Protein AF-N9U5N5-F1 (afdb_monomer)

Nearest PDB structures (foldseek):
  5byo-assembly2_B  TM=5.719E-01  e=4.594E+00  synthetic construct
  4yxy-assembly1_A  TM=5.628E-01  e=4.341E+00  synthetic construct

Sequence (89 aa):
MDNTEWAALRAKANQIANDQFSSEASDIAG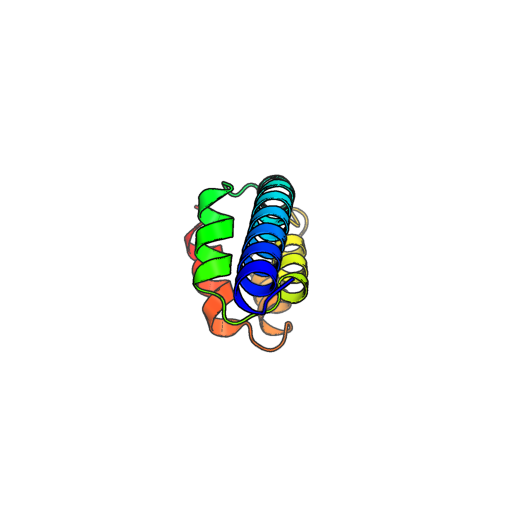LTKKQVSDVLAEAAVSKETLADLMVVVSDATKTNQQKADAIKNINGFAEVAASLIGKLA

Radius of gyration: 14.91 Å; Cα contacts (8 Å, |Δi|>4): 52; chains: 1; bounding box: 34×24×46 Å

pLDDT: mean 70.65, std 7.31, range [47.78, 84.69]

Secondary structure (DSSP, 8-state):
--HHHHHHHHHHHHHHHHHHHHHHHHHHHT--HHHHHHHHHH--S-HHHHHHHHHHHH-TTS-HHHHHHHHHTSTT-HHHHHHHHTT--

Solvent-accessible surface area (backbone atoms only — not comparable to full-atom values): 5164 Å² total; per-residue (Å²): 133,56,75,64,58,53,49,54,51,50,52,52,50,50,49,52,55,48,56,52,48,23,48,58,50,12,68,60,45,76,45,50,44,64,60,44,45,52,48,60,72,70,35,96,62,55,71,67,62,51,49,57,50,38,57,49,70,37,39,83,90,51,53,74,64,57,34,52,54,55,46,70,70,42,88,91,30,82,69,56,51,52,59,53,61,73,66,72,118

Foldseek 3Di:
DDPVVVVVVVVVVVVVVLQVLLVVLCVQQVHHSVLSSVLVVVDPDDSVLVSQLSNLNSPPVDDPVSSVVSQVPSPPGPVSNVSVVVRPD

Structure (mmCIF, N/CA/C/O backbone):
data_AF-N9U5N5-F1
#
_entry.id   AF-N9U5N5-F1
#
loop_
_atom_site.group_PDB
_atom_site.id
_atom_site.type_symbol
_atom_site.label_atom_id
_atom_site.label_alt_id
_atom_site.label_comp_id
_atom_site.label_asym_id
_atom_site.label_entity_id
_atom_site.label_seq_id
_atom_site.pdbx_PDB_ins_code
_atom_site.Cartn_x
_atom_site.Cartn_y
_atom_site.Cartn_z
_atom_site.occupancy
_atom_site.B_iso_or_equiv
_atom_site.auth_seq_id
_atom_site.auth_comp_id
_atom_site.auth_asym_id
_atom_site.auth_atom_id
_atom_site.pdbx_PDB_model_num
ATOM 1 N N . MET A 1 1 ? 13.723 0.100 -30.539 1.00 59.53 1 MET A N 1
ATOM 2 C CA . MET A 1 1 ? 14.073 0.250 -29.120 1.00 59.53 1 MET A CA 1
ATOM 3 C C . MET A 1 1 ? 14.856 -0.961 -28.683 1.00 59.53 1 MET A C 1
ATOM 5 O O . MET A 1 1 ? 14.420 -2.070 -28.989 1.00 59.53 1 MET A O 1
ATOM 9 N N . ASP A 1 2 ? 15.995 -0.762 -28.033 1.00 81.50 2 ASP A N 1
ATOM 10 C CA . ASP A 1 2 ? 16.777 -1.868 -27.476 1.00 81.50 2 ASP A CA 1
ATOM 11 C C . ASP A 1 2 ? 16.234 -2.315 -26.100 1.00 81.50 2 ASP A C 1
ATOM 13 O O . ASP A 1 2 ? 15.314 -1.713 -25.534 1.00 81.50 2 ASP A O 1
ATOM 17 N N . ASN A 1 3 ? 16.769 -3.412 -25.558 1.00 77.25 3 ASN A N 1
ATOM 18 C CA . ASN A 1 3 ? 16.338 -3.936 -24.256 1.00 77.25 3 ASN A CA 1
ATOM 19 C C . ASN A 1 3 ? 16.574 -2.952 -23.094 1.00 77.25 3 ASN A C 1
ATOM 21 O O . ASN A 1 3 ? 15.840 -3.007 -22.105 1.00 77.25 3 ASN A O 1
ATOM 25 N N . THR A 1 4 ? 17.555 -2.057 -23.209 1.00 84.69 4 THR A N 1
ATOM 26 C CA . THR A 1 4 ? 17.898 -1.051 -22.196 1.00 84.69 4 THR A CA 1
ATOM 27 C C . THR A 1 4 ? 16.851 0.057 -22.164 1.00 84.69 4 THR A C 1
ATOM 29 O O . THR A 1 4 ? 16.360 0.418 -21.094 1.00 84.69 4 THR A O 1
ATOM 32 N N . GLU A 1 5 ? 16.430 0.543 -23.331 1.00 79.00 5 GLU A N 1
ATOM 33 C CA . GLU A 1 5 ? 15.353 1.526 -23.463 1.00 79.00 5 GLU A CA 1
ATOM 34 C C . GLU A 1 5 ? 14.025 0.970 -22.935 1.00 79.00 5 GLU A C 1
ATOM 36 O O . GLU A 1 5 ? 13.298 1.658 -22.215 1.00 79.00 5 GLU A O 1
ATOM 41 N N . TRP A 1 6 ? 13.726 -0.305 -23.209 1.00 80.19 6 TRP A N 1
ATOM 42 C CA . TRP A 1 6 ? 12.553 -0.977 -22.645 1.00 80.19 6 TRP A CA 1
ATOM 43 C C . TRP A 1 6 ? 12.631 -1.154 -21.126 1.00 80.19 6 TRP A C 1
ATOM 45 O O . TRP A 1 6 ? 11.613 -1.028 -20.442 1.00 80.19 6 TRP A O 1
ATOM 55 N N . ALA A 1 7 ? 13.809 -1.451 -20.577 1.00 79.00 7 ALA A N 1
ATOM 56 C CA . ALA A 1 7 ? 14.005 -1.545 -19.133 1.00 79.00 7 ALA A CA 1
ATOM 57 C C . ALA A 1 7 ? 13.796 -0.186 -18.447 1.00 79.00 7 ALA A C 1
ATOM 59 O O . ALA A 1 7 ? 13.069 -0.108 -17.455 1.00 79.00 7 ALA A O 1
ATOM 60 N N . ALA A 1 8 ? 14.344 0.891 -19.017 1.00 83.38 8 ALA A N 1
ATOM 61 C CA . ALA A 1 8 ? 14.148 2.251 -18.521 1.00 83.38 8 ALA A CA 1
ATOM 62 C C . ALA A 1 8 ? 12.670 2.675 -18.573 1.00 83.38 8 ALA A C 1
ATOM 64 O O . ALA A 1 8 ? 12.154 3.259 -17.618 1.00 83.38 8 ALA A O 1
ATOM 65 N N . LEU A 1 9 ? 11.958 2.324 -19.651 1.00 80.00 9 LEU A N 1
ATOM 66 C CA . LEU A 1 9 ? 10.530 2.610 -19.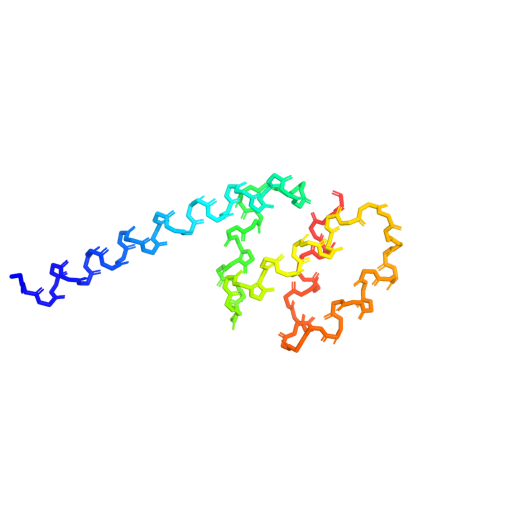786 1.00 80.00 9 LEU A CA 1
ATOM 67 C C . LEU A 1 9 ? 9.699 1.878 -18.719 1.00 80.00 9 LEU A C 1
ATOM 69 O O . LEU A 1 9 ? 8.829 2.485 -18.095 1.00 80.00 9 LEU A O 1
ATOM 73 N N . ARG A 1 10 ? 9.996 0.594 -18.462 1.00 73.06 10 ARG A N 1
ATOM 74 C CA . ARG A 1 10 ? 9.334 -0.193 -17.404 1.00 73.06 10 ARG A CA 1
ATOM 75 C C . ARG A 1 10 ? 9.622 0.360 -16.013 1.00 73.06 10 ARG A C 1
ATOM 77 O O . ARG A 1 10 ? 8.703 0.461 -15.207 1.00 73.06 10 ARG A O 1
ATOM 84 N N . ALA A 1 11 ? 10.865 0.755 -15.739 1.00 77.06 11 ALA A N 1
ATOM 85 C CA . ALA A 1 11 ? 11.234 1.372 -14.468 1.00 77.06 11 ALA A CA 1
ATOM 86 C C . ALA A 1 11 ? 10.454 2.675 -14.237 1.00 77.06 11 ALA A C 1
ATOM 88 O O . ALA A 1 11 ? 9.870 2.863 -13.172 1.00 77.06 11 ALA A O 1
ATOM 89 N N . LYS A 1 12 ? 10.357 3.528 -15.263 1.00 78.62 12 LYS A N 1
ATOM 90 C CA . LYS A 1 12 ? 9.588 4.776 -15.201 1.00 78.62 12 LYS A CA 1
ATOM 91 C C . LYS A 1 12 ? 8.090 4.529 -14.997 1.00 78.62 12 LYS A C 1
ATOM 93 O O . LYS A 1 12 ? 7.476 5.198 -14.172 1.00 78.62 12 LYS A O 1
ATOM 98 N N . ALA A 1 13 ? 7.509 3.559 -15.704 1.00 71.00 13 ALA A N 1
ATOM 99 C CA . ALA A 1 13 ? 6.105 3.181 -15.532 1.00 71.00 13 ALA A CA 1
ATOM 100 C C . ALA A 1 13 ? 5.826 2.654 -14.114 1.00 71.00 13 ALA A C 1
ATOM 102 O O . ALA A 1 13 ? 4.857 3.072 -13.482 1.00 71.00 13 ALA A O 1
ATOM 103 N N . ASN A 1 14 ? 6.712 1.808 -13.580 1.00 73.44 14 ASN A N 1
ATOM 104 C CA . ASN A 1 14 ? 6.618 1.324 -12.203 1.00 73.44 14 ASN A CA 1
ATOM 105 C C . ASN A 1 14 ? 6.719 2.462 -11.187 1.00 73.44 14 ASN A C 1
ATOM 107 O O . ASN A 1 14 ? 5.958 2.479 -10.223 1.00 73.44 14 ASN A O 1
ATOM 111 N N . GLN A 1 15 ? 7.618 3.421 -11.409 1.00 80.00 15 GLN A N 1
ATOM 112 C CA . GLN A 1 15 ? 7.784 4.564 -10.520 1.00 80.00 15 GLN A CA 1
ATOM 113 C C . GLN A 1 15 ? 6.527 5.445 -10.496 1.00 80.00 15 GLN A C 1
ATOM 115 O O . GLN A 1 15 ? 6.036 5.751 -9.415 1.00 80.00 15 GLN A O 1
ATOM 120 N N . ILE A 1 16 ? 5.953 5.766 -11.662 1.00 76.88 16 ILE A N 1
ATOM 121 C CA . ILE A 1 16 ? 4.694 6.528 -11.762 1.00 76.88 16 ILE A CA 1
ATOM 122 C C . ILE A 1 16 ? 3.554 5.785 -11.057 1.00 76.88 16 ILE A C 1
ATOM 124 O O . ILE A 1 16 ? 2.825 6.377 -10.263 1.00 76.88 16 ILE A O 1
ATOM 128 N N . ALA A 1 17 ? 3.429 4.478 -11.296 1.00 76.62 17 ALA A N 1
ATOM 129 C CA . ALA A 1 17 ? 2.388 3.664 -10.681 1.00 76.62 17 ALA A CA 1
ATOM 130 C C . ALA A 1 17 ? 2.576 3.502 -9.163 1.00 76.62 17 ALA A C 1
ATOM 132 O O . ALA A 1 17 ? 1.597 3.319 -8.447 1.00 76.62 17 ALA A O 1
ATOM 133 N N . ASN A 1 18 ? 3.812 3.498 -8.654 1.00 76.88 18 ASN A N 1
ATOM 134 C CA . ASN A 1 18 ? 4.080 3.511 -7.212 1.00 76.88 18 ASN A CA 1
ATOM 135 C C . ASN A 1 18 ? 3.736 4.876 -6.614 1.00 76.88 18 ASN A C 1
ATOM 137 O O . ASN A 1 18 ? 3.109 4.936 -5.567 1.00 76.88 18 ASN A O 1
ATOM 141 N N . ASP A 1 19 ? 4.106 5.964 -7.288 1.00 78.50 19 ASP A N 1
ATOM 142 C CA . ASP A 1 19 ? 3.844 7.319 -6.811 1.00 78.50 19 ASP A CA 1
ATOM 143 C C . ASP A 1 19 ? 2.352 7.640 -6.723 1.00 78.50 19 ASP A C 1
ATOM 145 O O . ASP A 1 19 ? 1.928 8.229 -5.726 1.00 78.50 19 ASP A O 1
ATOM 149 N N . GLN A 1 20 ? 1.574 7.250 -7.739 1.00 78.12 20 GLN A N 1
ATOM 150 C CA . GLN A 1 20 ? 0.117 7.403 -7.745 1.00 78.12 20 GLN A CA 1
ATOM 151 C C . GLN A 1 20 ? -0.526 6.566 -6.645 1.00 78.12 20 GLN A C 1
ATOM 153 O O . GLN A 1 20 ? -1.253 7.108 -5.816 1.00 78.12 20 GLN A O 1
ATOM 158 N N . PHE A 1 21 ? -0.177 5.277 -6.582 1.00 78.19 21 PHE A N 1
ATOM 159 C CA . PHE A 1 21 ? -0.693 4.382 -5.556 1.00 78.19 21 PHE A CA 1
ATOM 160 C C . PHE A 1 21 ? -0.394 4.920 -4.156 1.00 78.19 21 PHE A C 1
ATOM 162 O O . PHE A 1 21 ? -1.316 5.077 -3.369 1.00 78.19 21 PHE A O 1
ATOM 169 N N . SER A 1 22 ? 0.861 5.272 -3.850 1.00 75.00 22 SER A N 1
ATOM 170 C CA . SER A 1 22 ? 1.232 5.769 -2.522 1.00 75.00 22 SER A CA 1
ATOM 171 C C . SER A 1 22 ? 0.503 7.059 -2.146 1.00 75.00 22 SER A C 1
ATOM 173 O O . SER A 1 22 ? 0.332 7.311 -0.959 1.00 75.00 22 SER A O 1
ATOM 175 N N . SER A 1 23 ? 0.094 7.880 -3.119 1.00 76.31 23 SER A N 1
ATOM 176 C CA . SER A 1 23 ? -0.683 9.097 -2.863 1.00 76.31 23 SER A CA 1
ATOM 177 C C . SER A 1 23 ? -2.123 8.771 -2.468 1.00 76.31 23 SER A C 1
ATOM 179 O O . SER A 1 23 ? -2.570 9.195 -1.412 1.00 76.31 23 SER A O 1
ATOM 181 N N . GLU A 1 24 ? -2.830 7.975 -3.270 1.00 76.31 24 GLU A N 1
ATOM 182 C CA . GLU A 1 24 ? -4.230 7.613 -2.991 1.00 76.31 24 GLU A CA 1
ATOM 183 C C . GLU A 1 24 ? -4.352 6.772 -1.713 1.00 76.31 24 GLU A C 1
ATOM 185 O O . GLU A 1 24 ? -5.220 6.979 -0.870 1.00 76.31 24 GLU A O 1
ATOM 190 N N . ALA A 1 25 ? -3.415 5.850 -1.534 1.00 71.50 25 ALA A N 1
ATOM 191 C CA . ALA A 1 25 ? -3.287 5.009 -0.361 1.00 71.50 25 ALA A CA 1
ATOM 192 C C . ALA A 1 25 ? -3.018 5.821 0.923 1.00 71.50 25 ALA A C 1
ATOM 194 O O . ALA A 1 25 ? -3.569 5.515 1.982 1.00 71.50 25 ALA A O 1
ATOM 195 N N . SER A 1 26 ? -2.195 6.870 0.829 1.00 73.12 26 SER A N 1
ATOM 196 C CA . SER A 1 26 ? -1.924 7.815 1.921 1.00 73.12 26 SER A CA 1
ATOM 197 C C . SER A 1 26 ? -3.213 8.503 2.382 1.00 73.12 26 SER A C 1
ATOM 199 O O . SER A 1 26 ? -3.502 8.503 3.579 1.00 73.12 26 SER A O 1
ATOM 201 N N . ASP A 1 27 ? -4.027 8.979 1.437 1.00 75.25 27 ASP A N 1
ATOM 202 C CA . ASP A 1 27 ? -5.306 9.635 1.725 1.00 75.25 27 ASP A CA 1
ATOM 203 C C . ASP A 1 27 ? -6.326 8.671 2.350 1.00 75.25 27 ASP A C 1
ATOM 205 O O . ASP A 1 27 ? -7.005 9.024 3.314 1.00 75.25 27 ASP A O 1
ATOM 209 N N . ILE A 1 28 ? -6.408 7.435 1.845 1.00 69.38 28 ILE A N 1
ATOM 210 C CA . ILE A 1 28 ? -7.344 6.419 2.350 1.00 69.38 28 ILE A CA 1
ATOM 211 C C . ILE A 1 28 ? -6.975 5.987 3.770 1.00 69.38 28 ILE A C 1
ATOM 213 O O . ILE A 1 28 ? -7.846 5.918 4.631 1.00 69.38 28 ILE A O 1
ATOM 217 N N . ALA A 1 29 ? -5.705 5.672 4.031 1.00 68.44 29 ALA A N 1
ATOM 218 C CA . ALA A 1 29 ? -5.282 5.112 5.316 1.00 68.44 29 ALA A CA 1
ATOM 219 C C . ALA A 1 29 ? -4.976 6.159 6.395 1.00 68.44 29 ALA A C 1
ATOM 221 O O . ALA A 1 29 ? -4.690 5.776 7.529 1.00 68.44 29 ALA A O 1
ATOM 222 N N . GLY A 1 30 ? -4.993 7.455 6.065 1.00 70.56 30 GLY A N 1
ATOM 223 C CA . GLY A 1 30 ? -4.531 8.508 6.975 1.00 70.56 30 GLY A CA 1
ATOM 224 C C . GLY A 1 30 ? -3.039 8.389 7.316 1.00 70.56 30 GLY A C 1
ATOM 225 O O . GLY A 1 30 ? -2.588 8.891 8.342 1.00 70.56 30 GLY A O 1
ATOM 226 N N . LEU A 1 31 ? -2.273 7.699 6.470 1.00 72.25 31 LEU A N 1
ATOM 227 C CA . LEU A 1 31 ? -0.826 7.528 6.588 1.00 72.25 31 LEU A CA 1
ATOM 228 C C . LEU A 1 31 ? -0.130 8.533 5.684 1.00 72.25 31 LEU A C 1
ATOM 230 O O . LEU A 1 31 ? -0.713 8.995 4.715 1.00 72.25 31 LEU A O 1
ATOM 234 N N . THR A 1 32 ? 1.138 8.841 5.929 1.00 77.88 32 THR A N 1
ATOM 235 C CA . THR A 1 32 ? 1.927 9.643 4.985 1.00 77.88 32 THR A CA 1
ATOM 236 C C . THR A 1 32 ? 2.349 8.814 3.770 1.00 77.88 32 THR A C 1
ATOM 238 O O . THR A 1 32 ? 2.656 7.625 3.889 1.00 77.88 32 THR A O 1
ATOM 241 N N . LYS A 1 33 ? 2.500 9.463 2.608 1.00 75.19 33 LYS A N 1
ATOM 242 C CA . LYS A 1 33 ? 3.053 8.847 1.387 1.00 75.19 33 LYS A CA 1
ATOM 243 C C . LYS A 1 33 ? 4.364 8.090 1.645 1.00 75.19 33 LYS A C 1
ATOM 245 O O . LYS A 1 33 ? 4.596 7.036 1.058 1.00 75.19 33 LYS A O 1
ATOM 250 N N . LYS A 1 34 ? 5.213 8.597 2.550 1.00 74.25 34 LYS A N 1
ATOM 251 C CA . LYS A 1 34 ? 6.457 7.926 2.953 1.00 74.25 34 LYS A CA 1
ATOM 252 C C . LYS A 1 34 ? 6.190 6.605 3.675 1.00 74.25 34 LYS A C 1
ATOM 254 O O . LYS A 1 34 ? 6.806 5.609 3.324 1.00 74.25 34 LYS A O 1
ATOM 259 N N . GLN A 1 35 ? 5.276 6.581 4.645 1.00 69.69 35 GLN A N 1
ATOM 260 C CA . GLN A 1 35 ? 4.938 5.353 5.370 1.00 69.69 35 GLN A CA 1
ATOM 261 C C . GLN A 1 35 ? 4.374 4.284 4.428 1.00 69.69 35 GLN A C 1
ATOM 263 O O . GLN A 1 35 ? 4.749 3.122 4.554 1.00 69.69 35 GLN A O 1
ATOM 268 N N . VAL A 1 36 ? 3.550 4.678 3.452 1.00 73.06 36 VAL A N 1
ATOM 269 C CA . VAL A 1 36 ? 3.018 3.760 2.433 1.00 73.06 36 VAL A CA 1
ATOM 270 C C . VAL A 1 36 ? 4.124 3.231 1.518 1.00 73.06 36 VAL A C 1
ATOM 272 O O . VAL A 1 36 ? 4.197 2.029 1.278 1.00 73.06 36 VAL A O 1
ATOM 275 N N . SER A 1 37 ? 5.020 4.101 1.042 1.00 72.81 37 SER A N 1
ATOM 276 C CA . SER A 1 37 ? 6.152 3.691 0.202 1.00 72.81 37 SER A CA 1
ATOM 277 C C . SER A 1 37 ? 7.150 2.792 0.932 1.00 72.81 37 SER A C 1
ATOM 279 O O . SER A 1 37 ? 7.653 1.850 0.328 1.00 72.81 37 SER A O 1
ATOM 281 N N . ASP A 1 38 ? 7.419 3.049 2.215 1.00 74.38 38 ASP A N 1
ATOM 282 C CA . ASP A 1 38 ? 8.282 2.190 3.032 1.00 74.38 38 ASP A CA 1
ATOM 283 C C . ASP A 1 38 ? 7.652 0.786 3.158 1.00 74.38 38 ASP A C 1
ATOM 285 O O . ASP A 1 38 ? 8.333 -0.218 2.972 1.00 74.38 38 ASP A O 1
ATOM 289 N N . VAL A 1 39 ? 6.331 0.705 3.362 1.00 71.50 39 VAL A N 1
ATOM 290 C CA . VAL A 1 39 ? 5.611 -0.577 3.407 1.00 71.50 39 VAL A CA 1
ATOM 291 C C . VAL A 1 39 ? 5.610 -1.272 2.047 1.00 71.50 39 VAL A C 1
ATOM 293 O O . VAL A 1 39 ? 5.833 -2.470 2.004 1.00 71.50 39 VAL A O 1
ATOM 296 N N . LEU A 1 40 ? 5.418 -0.563 0.931 1.00 70.38 40 LEU A N 1
ATOM 297 C CA . LEU A 1 40 ? 5.523 -1.145 -0.417 1.00 70.38 40 LEU A CA 1
ATOM 298 C C . LEU A 1 40 ? 6.916 -1.703 -0.724 1.00 70.38 40 LEU A C 1
ATOM 300 O O . LEU A 1 40 ? 7.032 -2.663 -1.479 1.00 70.38 40 LEU A O 1
ATOM 304 N N . ALA A 1 41 ? 7.965 -1.074 -0.191 1.00 71.00 41 ALA A N 1
ATOM 305 C CA . ALA A 1 41 ? 9.342 -1.513 -0.386 1.00 71.00 41 ALA A CA 1
ATOM 306 C C . ALA A 1 41 ? 9.695 -2.728 0.488 1.00 71.00 41 ALA A C 1
ATOM 308 O O . ALA A 1 41 ? 10.477 -3.576 0.064 1.00 71.00 41 ALA A O 1
ATOM 309 N N . GLU A 1 42 ? 9.126 -2.807 1.693 1.00 66.94 42 GLU A N 1
ATOM 310 C CA . GLU A 1 42 ? 9.306 -3.925 2.629 1.00 66.94 42 GLU A CA 1
ATOM 311 C C . GLU A 1 42 ? 8.378 -5.109 2.320 1.00 66.94 42 GLU A C 1
ATOM 313 O O . GLU A 1 42 ? 8.711 -6.261 2.600 1.00 66.94 42 GLU A O 1
ATOM 318 N N . ALA A 1 43 ? 7.206 -4.844 1.747 1.00 63.41 43 ALA A N 1
ATOM 319 C CA . ALA A 1 43 ? 6.193 -5.849 1.504 1.00 63.41 43 ALA A CA 1
ATOM 320 C C . ALA A 1 43 ? 6.514 -6.675 0.255 1.00 63.41 43 ALA A C 1
ATOM 322 O O . ALA A 1 43 ? 6.511 -6.181 -0.869 1.00 63.41 43 ALA A O 1
ATOM 323 N N . ALA A 1 44 ? 6.656 -7.987 0.439 1.00 64.50 44 ALA A N 1
ATOM 324 C CA . ALA A 1 44 ? 6.682 -8.963 -0.649 1.00 64.50 44 ALA A CA 1
ATOM 325 C C . ALA A 1 44 ? 5.271 -9.267 -1.209 1.00 64.50 44 ALA A C 1
ATOM 327 O O . ALA A 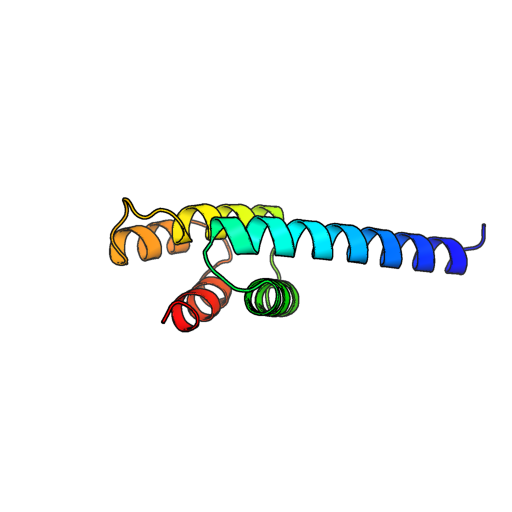1 44 ? 5.007 -10.380 -1.664 1.00 64.50 44 ALA A O 1
ATOM 328 N N . VAL A 1 45 ? 4.343 -8.303 -1.144 1.00 66.19 45 VAL A N 1
ATOM 329 C CA . VAL A 1 45 ? 2.942 -8.473 -1.561 1.00 66.19 45 VAL A CA 1
ATOM 330 C C . VAL A 1 45 ? 2.598 -7.583 -2.749 1.00 66.19 45 VAL A C 1
ATOM 332 O O . VAL A 1 45 ? 3.237 -6.562 -2.999 1.00 66.19 45 VAL A O 1
ATOM 335 N N . SER A 1 46 ? 1.578 -7.977 -3.512 1.00 71.81 46 SER A N 1
ATOM 336 C CA . SER A 1 46 ? 1.111 -7.172 -4.641 1.00 71.81 46 SER A CA 1
ATOM 337 C C . SER A 1 46 ? 0.483 -5.852 -4.165 1.00 71.81 46 SER A C 1
ATOM 339 O O . SER A 1 46 ? -0.008 -5.750 -3.040 1.00 71.81 46 SER A O 1
ATOM 341 N N . LYS A 1 47 ? 0.441 -4.838 -5.039 1.00 72.00 47 LYS A N 1
ATOM 342 C CA . LYS A 1 47 ? -0.250 -3.565 -4.754 1.00 72.00 47 LYS A CA 1
ATOM 343 C C . LYS A 1 47 ? -1.736 -3.754 -4.455 1.00 72.00 47 LYS A C 1
ATOM 345 O O . LYS A 1 47 ? -2.288 -3.031 -3.639 1.00 72.00 47 LYS A O 1
ATOM 350 N N . GLU A 1 48 ? -2.361 -4.719 -5.118 1.00 72.62 48 GLU A N 1
ATOM 351 C CA . GLU A 1 48 ? -3.777 -5.065 -4.964 1.00 72.62 48 GLU A CA 1
ATOM 352 C C . GLU A 1 48 ? -4.033 -5.619 -3.558 1.00 72.62 48 GLU A C 1
ATOM 354 O O . GLU A 1 48 ? -4.857 -5.110 -2.807 1.00 72.62 48 GLU A O 1
ATOM 359 N N . THR A 1 49 ? -3.176 -6.548 -3.142 1.00 69.00 49 THR A N 1
ATOM 360 C CA . THR A 1 49 ? -3.125 -7.097 -1.786 1.00 69.00 49 THR A CA 1
ATOM 361 C C . THR A 1 49 ? -2.909 -5.995 -0.738 1.00 69.00 49 THR A C 1
ATOM 363 O O . THR A 1 49 ? -3.565 -5.990 0.303 1.00 69.00 49 THR A O 1
ATOM 366 N N . LEU A 1 50 ? -2.030 -5.023 -1.008 1.00 72.75 50 LEU A N 1
ATOM 367 C CA . LEU A 1 50 ? -1.807 -3.892 -0.107 1.00 72.75 50 LEU A CA 1
ATOM 368 C C . LEU A 1 50 ? -3.015 -2.941 -0.044 1.00 72.75 50 LEU A C 1
ATOM 370 O O . LEU A 1 50 ? -3.346 -2.469 1.040 1.00 72.75 50 LEU A O 1
ATOM 374 N N . ALA A 1 51 ? -3.697 -2.690 -1.165 1.00 72.31 51 ALA A N 1
ATOM 375 C CA . ALA A 1 51 ? -4.913 -1.879 -1.195 1.00 72.31 51 ALA A CA 1
ATOM 376 C C . ALA A 1 51 ? -6.011 -2.477 -0.304 1.00 72.31 51 ALA A C 1
ATOM 378 O O . ALA A 1 51 ? -6.600 -1.757 0.503 1.00 72.31 51 ALA A O 1
ATOM 379 N N . ASP A 1 52 ? -6.216 -3.795 -0.377 1.00 74.00 52 ASP A N 1
ATOM 380 C CA . ASP A 1 52 ? -7.175 -4.507 0.475 1.00 74.00 52 ASP A CA 1
ATOM 381 C C . ASP A 1 52 ? -6.855 -4.326 1.966 1.00 74.00 52 ASP A C 1
ATOM 383 O O . ASP A 1 52 ? -7.747 -4.053 2.775 1.00 74.00 52 ASP A O 1
ATOM 387 N N . LEU A 1 53 ? -5.571 -4.400 2.341 1.00 73.12 53 LEU A N 1
ATOM 388 C CA . LEU A 1 53 ? -5.149 -4.126 3.715 1.00 73.12 53 LEU A CA 1
ATOM 389 C C . LEU A 1 53 ? -5.460 -2.681 4.126 1.00 73.12 53 LEU A C 1
ATOM 391 O O . LEU A 1 53 ? -5.935 -2.439 5.237 1.00 73.12 53 LEU A O 1
ATOM 395 N N . MET A 1 54 ? -5.204 -1.714 3.249 1.00 73.88 54 MET A N 1
ATOM 396 C CA . MET A 1 54 ? -5.407 -0.299 3.559 1.00 73.88 54 MET A CA 1
ATOM 397 C C . MET A 1 54 ? -6.881 0.043 3.753 1.00 73.88 54 MET A C 1
ATOM 399 O O . MET A 1 54 ? -7.193 0.820 4.652 1.00 73.88 54 MET A O 1
ATOM 403 N N . VAL A 1 55 ? -7.784 -0.603 3.009 1.00 76.75 55 VAL A N 1
ATOM 404 C CA . VAL A 1 55 ? -9.238 -0.511 3.224 1.00 76.75 55 VAL A CA 1
ATOM 405 C C . VAL A 1 55 ? -9.636 -1.045 4.603 1.00 76.75 55 VAL A C 1
ATOM 407 O O . VAL A 1 55 ? -10.460 -0.447 5.290 1.00 76.75 55 VAL A O 1
ATOM 410 N N . VAL A 1 56 ? -9.046 -2.158 5.049 1.00 74.44 56 VAL A N 1
ATOM 411 C CA . VAL A 1 56 ? -9.324 -2.713 6.386 1.00 74.44 56 VAL A CA 1
ATOM 412 C C . VAL A 1 56 ? -8.808 -1.794 7.496 1.00 74.44 56 VAL A C 1
ATOM 414 O O . VAL A 1 56 ? -9.479 -1.610 8.513 1.00 74.44 56 VAL A O 1
ATOM 417 N N . VAL A 1 57 ? -7.622 -1.216 7.313 1.00 71.12 57 VAL A N 1
ATOM 418 C CA . VAL A 1 57 ? -6.972 -0.342 8.297 1.00 71.12 57 VAL A CA 1
ATOM 419 C C . VAL A 1 57 ? -7.696 1.001 8.434 1.00 71.12 57 VAL A C 1
ATOM 421 O O . VAL A 1 57 ? -7.898 1.466 9.562 1.00 71.12 57 VAL A O 1
ATOM 424 N N . SER A 1 58 ? -8.126 1.598 7.320 1.00 72.75 58 SER A N 1
ATOM 425 C CA . SER A 1 58 ? -8.811 2.896 7.291 1.00 72.75 58 SER A CA 1
ATOM 426 C C . SER A 1 58 ? -10.252 2.855 7.790 1.00 72.75 58 SER A C 1
ATOM 428 O O . SER A 1 58 ? -10.816 3.894 8.130 1.00 72.75 58 SER A O 1
ATOM 430 N N . ASP A 1 59 ? -10.849 1.665 7.875 1.00 76.81 59 ASP A N 1
ATOM 431 C CA . ASP A 1 59 ? -12.238 1.479 8.279 1.00 76.81 59 ASP A CA 1
ATOM 432 C C . ASP A 1 59 ? -12.466 1.916 9.736 1.00 76.81 59 ASP A C 1
ATOM 434 O O . ASP A 1 59 ? -12.256 1.165 10.691 1.00 76.81 59 ASP A O 1
ATOM 438 N N . ALA A 1 60 ? -12.900 3.161 9.922 1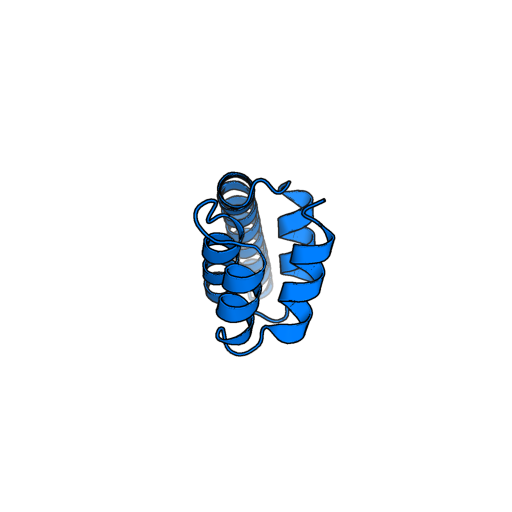.00 70.44 60 ALA A N 1
ATOM 439 C CA . ALA A 1 60 ? -13.168 3.746 11.232 1.00 70.44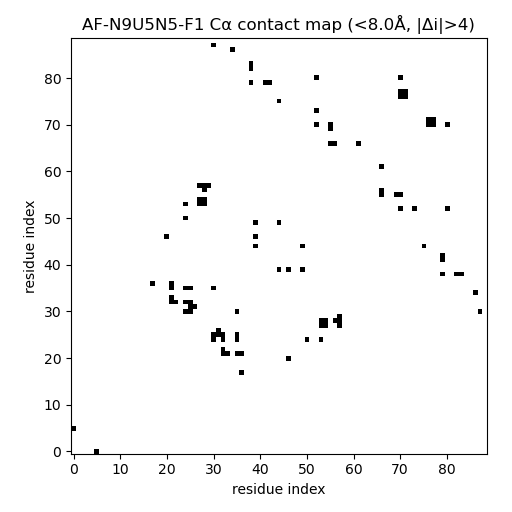 60 ALA A CA 1
ATOM 440 C C . ALA A 1 60 ? -14.362 3.101 11.962 1.00 70.44 60 ALA A C 1
ATOM 442 O O . ALA A 1 60 ? -14.550 3.341 13.153 1.00 70.44 60 ALA A O 1
ATOM 443 N N . THR A 1 61 ? -15.163 2.275 11.277 1.00 76.56 61 THR A N 1
ATOM 444 C CA . THR A 1 61 ? -16.311 1.576 11.877 1.00 76.56 61 THR A CA 1
ATOM 445 C C . THR A 1 61 ? -15.911 0.281 12.584 1.00 76.56 61 THR A C 1
ATOM 447 O O . THR A 1 61 ? -16.686 -0.259 13.375 1.00 76.56 61 THR A O 1
ATOM 450 N N . LYS A 1 62 ? -14.690 -0.212 12.337 1.00 74.62 62 LYS A N 1
ATOM 451 C CA . LYS A 1 62 ? -14.150 -1.427 12.949 1.00 74.62 62 LYS A CA 1
ATOM 452 C C . LYS A 1 62 ? -13.276 -1.107 14.152 1.00 74.62 62 LYS A C 1
ATOM 454 O O . LYS A 1 62 ? -12.416 -0.230 14.118 1.00 74.62 62 LYS A O 1
ATOM 459 N N . THR A 1 63 ? -13.435 -1.899 15.204 1.00 76.38 63 THR A N 1
ATOM 460 C CA . THR A 1 63 ? -12.492 -1.928 16.327 1.00 76.38 63 THR A CA 1
ATOM 461 C C . THR A 1 63 ? -11.129 -2.458 15.878 1.00 76.38 63 THR A C 1
ATOM 463 O O . THR A 1 63 ? -11.032 -3.233 14.924 1.00 76.38 63 THR A O 1
ATOM 466 N N . ASN A 1 64 ? -10.067 -2.123 16.614 1.00 70.31 64 ASN A N 1
ATOM 467 C CA . ASN A 1 64 ? -8.714 -2.616 16.327 1.00 70.31 64 ASN A CA 1
ATOM 468 C C . ASN A 1 64 ? -8.639 -4.151 16.266 1.00 70.31 64 ASN A C 1
ATOM 470 O O . ASN A 1 64 ? -7.867 -4.702 15.488 1.00 70.31 64 ASN A O 1
ATOM 474 N N . GLN A 1 65 ? -9.474 -4.843 17.042 1.00 70.12 65 GLN A N 1
ATOM 475 C CA . GLN A 1 65 ? -9.525 -6.302 17.065 1.00 70.12 65 GLN A CA 1
ATOM 476 C C . GLN A 1 65 ? -10.189 -6.873 15.805 1.00 70.12 65 GLN A C 1
ATOM 478 O O . GLN A 1 65 ? -9.649 -7.784 15.188 1.00 70.12 65 GLN A O 1
ATOM 483 N N . GLN A 1 66 ? -11.289 -6.263 15.349 1.00 73.31 66 GLN A N 1
ATOM 484 C CA . GLN A 1 66 ? -11.922 -6.610 14.071 1.00 73.31 66 GLN A CA 1
ATOM 485 C C . GLN A 1 66 ? -11.008 -6.318 12.877 1.00 73.31 66 GLN A C 1
ATOM 487 O O . GLN A 1 66 ? -10.993 -7.089 11.919 1.00 73.31 66 GLN A O 1
ATOM 492 N N . LYS A 1 67 ? -10.224 -5.234 12.938 1.00 72.56 67 LYS A N 1
ATOM 493 C CA . LYS A 1 67 ? -9.178 -4.954 11.947 1.00 72.56 67 LYS A CA 1
ATOM 494 C C . LYS A 1 67 ? -8.122 -6.054 11.969 1.00 72.56 67 LYS A C 1
ATOM 496 O O . LYS A 1 67 ? -7.876 -6.664 10.940 1.00 72.56 67 LYS A O 1
ATOM 501 N N . ALA A 1 68 ? -7.562 -6.379 13.133 1.00 65.50 68 ALA A N 1
ATOM 502 C CA . ALA A 1 68 ? -6.548 -7.425 13.264 1.00 65.50 68 ALA A CA 1
ATOM 503 C C . ALA A 1 68 ? -7.025 -8.793 12.739 1.00 65.50 68 ALA A C 1
ATOM 505 O O . ALA A 1 68 ? -6.270 -9.486 12.062 1.00 65.50 68 ALA A O 1
ATOM 506 N N . ASP A 1 69 ? -8.274 -9.173 13.007 1.00 68.94 69 ASP A N 1
ATOM 507 C CA . ASP A 1 69 ? -8.832 -10.442 12.532 1.00 68.94 69 ASP A CA 1
ATOM 508 C C . ASP A 1 69 ? -9.114 -10.438 11.026 1.00 68.94 69 ASP A C 1
ATOM 510 O O . ASP A 1 69 ? -8.836 -11.428 10.350 1.00 68.94 69 ASP A O 1
ATOM 514 N N . ALA A 1 70 ? -9.585 -9.318 10.470 1.00 70.00 70 ALA A N 1
ATOM 515 C CA . ALA A 1 70 ? -9.704 -9.159 9.023 1.00 70.00 70 ALA A CA 1
ATOM 516 C C . ALA A 1 70 ? -8.338 -9.290 8.335 1.00 70.00 70 ALA A C 1
ATOM 518 O O . ALA A 1 70 ? -8.241 -9.963 7.316 1.00 70.00 70 ALA A O 1
ATOM 519 N N . ILE A 1 71 ? -7.278 -8.741 8.934 1.00 68.94 71 ILE A N 1
ATOM 520 C CA . ILE A 1 71 ? -5.920 -8.807 8.389 1.00 68.94 71 ILE A CA 1
ATOM 521 C C . ILE A 1 71 ? -5.342 -10.230 8.427 1.00 68.94 71 ILE A C 1
ATOM 523 O O . ILE A 1 71 ? -4.707 -10.653 7.464 1.00 68.94 71 ILE A O 1
ATOM 527 N N . LYS A 1 72 ? -5.601 -11.006 9.489 1.00 64.06 72 LYS A N 1
ATOM 528 C CA . LYS A 1 72 ? -5.196 -12.427 9.569 1.00 64.06 72 LYS A CA 1
ATOM 529 C C . LYS A 1 72 ? -5.809 -13.288 8.463 1.00 64.06 72 LYS A C 1
ATOM 531 O O . LYS A 1 72 ? -5.226 -14.304 8.097 1.00 64.06 72 LYS A O 1
ATOM 536 N N . ASN A 1 73 ? -6.980 -12.897 7.962 1.00 63.91 73 ASN A N 1
ATOM 537 C CA . ASN A 1 73 ? -7.700 -13.621 6.918 1.00 63.91 73 ASN A CA 1
ATOM 538 C C . ASN A 1 73 ? -7.268 -13.228 5.500 1.00 63.91 73 ASN A C 1
ATOM 540 O O . ASN A 1 73 ? -7.663 -13.897 4.5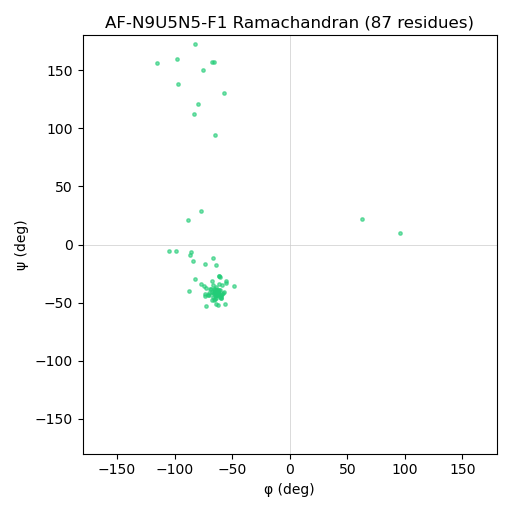44 1.00 63.91 73 ASN A O 1
ATOM 544 N N . ILE A 1 74 ? -6.449 -12.184 5.341 1.00 66.19 74 ILE A N 1
ATOM 545 C CA . ILE A 1 74 ? -5.820 -11.888 4.058 1.00 66.19 74 ILE A CA 1
ATOM 546 C C . ILE A 1 74 ? -4.573 -12.780 3.955 1.00 66.19 74 ILE A C 1
ATOM 548 O O . ILE A 1 74 ? -3.631 -12.662 4.736 1.00 66.19 74 ILE A O 1
ATOM 552 N N . ASN A 1 75 ? -4.573 -13.745 3.036 1.00 56.16 75 ASN A N 1
ATOM 553 C CA . ASN A 1 75 ? -3.454 -14.681 2.875 1.00 56.16 75 ASN A CA 1
ATOM 554 C C . ASN A 1 75 ? -2.131 -13.929 2.602 1.00 56.16 75 ASN A C 1
ATOM 556 O O . ASN A 1 75 ? -2.075 -13.089 1.709 1.00 56.16 75 ASN A O 1
ATOM 560 N N . GLY A 1 76 ? -1.064 -14.261 3.345 1.00 57.50 76 GLY A N 1
ATOM 561 C CA . GLY A 1 76 ? 0.288 -13.695 3.168 1.00 57.50 76 GLY A CA 1
ATOM 562 C C . GLY A 1 76 ? 0.663 -12.510 4.078 1.00 57.50 76 GLY A C 1
ATOM 563 O O . GLY A 1 76 ? 1.698 -11.891 3.852 1.00 57.50 76 GLY A O 1
ATOM 564 N N . PHE A 1 77 ? -0.143 -12.185 5.098 1.00 61.84 77 PHE A N 1
ATOM 565 C CA . PHE A 1 77 ? -0.077 -10.878 5.779 1.00 61.84 77 PHE A CA 1
ATOM 566 C C . PHE A 1 77 ? 0.555 -10.767 7.167 1.00 61.84 77 PHE A C 1
ATOM 568 O O . PHE A 1 77 ? 0.669 -9.639 7.649 1.00 61.84 77 PHE A O 1
ATOM 575 N N . ALA A 1 78 ? 0.957 -11.848 7.838 1.00 57.72 78 ALA A N 1
ATOM 576 C CA . ALA A 1 78 ? 1.369 -11.747 9.247 1.00 57.72 78 ALA A CA 1
ATOM 577 C C . ALA A 1 78 ? 2.502 -10.7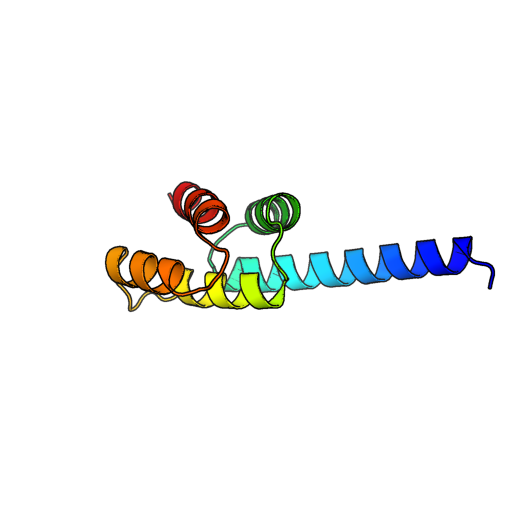18 9.486 1.00 57.72 78 ALA A C 1
ATOM 579 O O . ALA A 1 78 ? 2.506 -10.034 10.508 1.00 57.72 78 ALA A O 1
ATOM 580 N N . GLU A 1 79 ? 3.408 -10.552 8.519 1.00 56.16 79 GLU A N 1
ATOM 581 C CA . GLU A 1 79 ? 4.579 -9.670 8.628 1.00 56.16 79 GLU A CA 1
ATOM 582 C C . GLU A 1 79 ? 4.292 -8.215 8.202 1.00 56.16 79 GLU A C 1
ATOM 584 O O . GLU A 1 79 ? 4.704 -7.279 8.888 1.00 56.16 79 GLU A O 1
ATOM 589 N N . VAL A 1 80 ? 3.518 -7.994 7.131 1.00 59.34 80 VAL A N 1
ATOM 590 C CA . VAL A 1 80 ? 3.208 -6.641 6.609 1.00 59.34 80 VAL A CA 1
ATOM 591 C C . VAL A 1 80 ? 2.196 -5.908 7.499 1.00 59.34 80 VAL A C 1
ATOM 593 O O . VAL A 1 80 ? 2.303 -4.702 7.733 1.00 59.34 80 VAL A O 1
ATOM 596 N N . ALA A 1 81 ? 1.241 -6.652 8.059 1.00 57.88 81 ALA A N 1
ATOM 597 C CA . ALA A 1 81 ? 0.228 -6.147 8.978 1.00 57.88 81 ALA A CA 1
ATOM 598 C C . ALA A 1 81 ? 0.821 -5.530 10.249 1.00 57.88 81 ALA A C 1
ATOM 600 O O . ALA A 1 81 ? 0.394 -4.462 10.689 1.00 57.88 81 ALA A O 1
ATOM 601 N N . ALA A 1 82 ? 1.816 -6.202 10.833 1.00 59.44 82 ALA A N 1
ATOM 602 C CA . ALA A 1 82 ? 2.476 -5.755 12.051 1.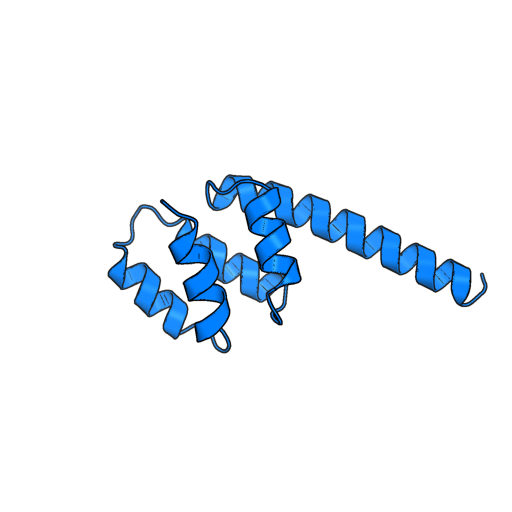00 59.44 82 ALA A CA 1
ATOM 603 C C . ALA A 1 82 ? 3.236 -4.434 11.833 1.00 59.44 82 ALA A C 1
ATOM 605 O O . ALA A 1 82 ? 3.157 -3.540 12.677 1.00 59.44 82 ALA A O 1
ATOM 606 N N . SER A 1 83 ? 3.903 -4.280 10.679 1.00 57.12 83 SER A N 1
ATOM 607 C CA . SER A 1 83 ? 4.632 -3.053 10.313 1.00 57.12 83 SER A CA 1
ATOM 608 C C . SER A 1 83 ? 3.691 -1.852 10.134 1.00 57.12 83 SER A C 1
ATOM 610 O O . SER A 1 83 ? 3.981 -0.757 10.616 1.00 57.12 83 SER A O 1
ATOM 612 N N . LEU A 1 84 ? 2.516 -2.055 9.522 1.00 58.59 84 LEU A N 1
ATOM 613 C CA . LEU A 1 84 ? 1.508 -0.999 9.355 1.00 58.59 84 LEU A CA 1
ATOM 614 C C . LEU A 1 84 ? 0.839 -0.600 10.676 1.00 58.59 84 LEU A C 1
ATOM 616 O O . LEU A 1 84 ? 0.710 0.590 10.954 1.00 58.59 84 LEU A O 1
ATOM 620 N N . ILE A 1 85 ? 0.464 -1.571 11.517 1.00 63.06 85 ILE A N 1
ATOM 621 C CA . ILE A 1 85 ? -0.168 -1.300 12.819 1.00 63.06 85 ILE A CA 1
ATOM 622 C C . ILE A 1 85 ? 0.779 -0.529 13.747 1.00 63.06 85 ILE A C 1
ATOM 624 O O . ILE A 1 85 ? 0.345 0.403 14.420 1.00 63.06 85 ILE A O 1
ATOM 628 N N . GLY A 1 86 ? 2.077 -0.850 13.742 1.00 60.66 86 GLY A N 1
ATOM 629 C CA . GLY A 1 86 ? 3.075 -0.122 14.531 1.00 60.66 86 GLY A CA 1
ATOM 630 C C . GLY A 1 86 ? 3.266 1.346 14.123 1.00 60.66 86 GLY A C 1
ATOM 631 O O . GLY A 1 86 ? 3.811 2.121 14.904 1.00 60.66 86 GLY A O 1
ATOM 632 N N . LYS A 1 87 ? 2.817 1.742 12.922 1.00 60.09 87 LYS A N 1
ATOM 633 C CA . LYS A 1 87 ? 2.949 3.106 12.382 1.00 60.09 87 LYS A CA 1
ATOM 634 C C . LYS A 1 87 ? 1.686 3.970 12.533 1.00 60.09 87 LYS A C 1
ATOM 636 O O . LYS A 1 87 ? 1.759 5.151 12.208 1.00 60.09 87 LYS A O 1
ATOM 641 N N . LEU A 1 88 ? 0.570 3.413 13.020 1.00 56.84 88 LEU A N 1
ATOM 642 C CA . LEU A 1 88 ? -0.726 4.096 13.217 1.00 56.84 88 LEU A CA 1
ATOM 643 C C . LEU A 1 88 ? -0.874 4.780 14.594 1.00 56.84 88 LEU A C 1
ATOM 6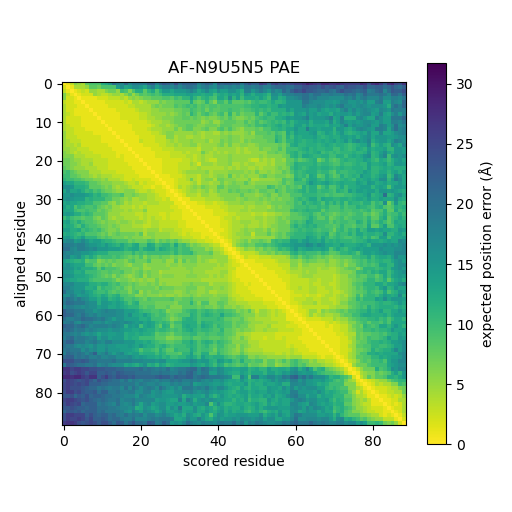45 O O . LEU A 1 88 ? -1.998 4.986 15.051 1.00 56.84 88 LEU A O 1
ATOM 649 N N . ALA A 1 89 ? 0.235 5.083 15.273 1.00 47.78 89 ALA A N 1
ATOM 650 C CA . ALA A 1 89 ? 0.218 5.808 16.545 1.00 47.78 89 ALA A CA 1
ATOM 651 C C . ALA A 1 89 ? -0.106 7.297 16.358 1.00 47.78 89 ALA A C 1
ATOM 653 O O . ALA A 1 89 ? 0.478 7.910 15.434 1.00 47.78 89 ALA A O 1
#

Mean predicted aligned error: 9.63 Å

Organism: NCBI:txid1268237